Protein AF-A0A3P7EPJ5-F1 (afdb_monomer)

pLDDT: mean 78.38, std 21.23, range [26.78, 96.44]

Structure (mmCIF, N/CA/C/O backbone):
data_AF-A0A3P7EPJ5-F1
#
_entry.id   AF-A0A3P7EPJ5-F1
#
loop_
_atom_site.group_PDB
_atom_site.id
_atom_site.type_symbol
_atom_site.label_atom_id
_atom_site.label_alt_id
_atom_site.l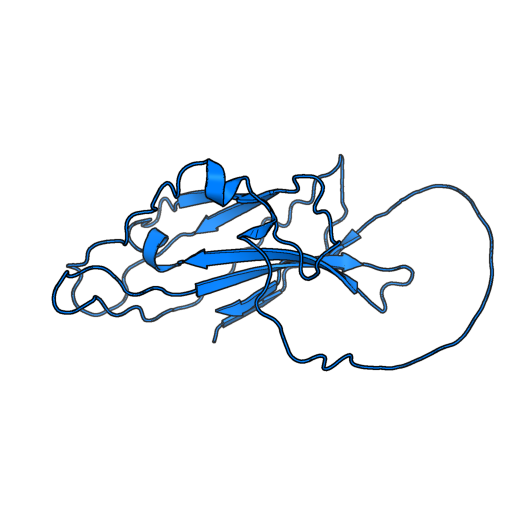abel_comp_id
_atom_site.label_asym_id
_atom_site.label_entity_id
_atom_site.label_seq_id
_atom_site.pdbx_PDB_ins_code
_atom_site.Cartn_x
_atom_site.Cartn_y
_atom_site.Cartn_z
_atom_site.occupancy
_atom_site.B_iso_or_equiv
_atom_site.auth_seq_id
_atom_site.auth_comp_id
_atom_site.auth_asym_id
_atom_site.auth_atom_id
_atom_site.pdbx_PDB_model_num
ATOM 1 N N . ALA A 1 1 ? -8.370 10.835 1.488 1.00 80.38 1 ALA A N 1
ATOM 2 C CA . ALA A 1 1 ? -7.378 9.987 0.811 1.00 80.38 1 ALA A CA 1
ATOM 3 C C . ALA A 1 1 ? -6.005 10.386 1.312 1.00 80.38 1 ALA A C 1
ATOM 5 O O . ALA A 1 1 ? -5.746 11.583 1.422 1.00 80.38 1 ALA A O 1
ATOM 6 N N . PHE A 1 2 ? -5.185 9.412 1.691 1.00 91.12 2 PHE A N 1
ATOM 7 C CA . PHE A 1 2 ? -3.795 9.664 2.066 1.00 91.12 2 PHE A CA 1
ATOM 8 C C . PHE A 1 2 ? -2.912 9.535 0.822 1.00 91.12 2 PHE A C 1
ATOM 10 O O . PHE A 1 2 ? -3.091 8.598 0.043 1.00 91.12 2 PHE A O 1
ATOM 17 N N . GLU A 1 3 ? -1.963 10.457 0.661 1.00 94.25 3 GLU A N 1
ATOM 18 C CA . GLU A 1 3 ? -0.945 10.416 -0.385 1.00 94.25 3 GLU A CA 1
ATOM 19 C C . GLU A 1 3 ? 0.430 10.710 0.219 1.00 94.25 3 GLU A C 1
ATOM 21 O O . GLU A 1 3 ? 0.582 11.628 1.027 1.00 94.25 3 GLU A O 1
ATOM 26 N N . GLY A 1 4 ? 1.430 9.917 -0.158 1.00 94.19 4 GLY A N 1
ATOM 27 C CA . GLY A 1 4 ? 2.796 10.055 0.336 1.00 94.19 4 GLY A CA 1
ATOM 28 C C . GLY A 1 4 ? 3.814 9.597 -0.696 1.00 94.19 4 GLY A C 1
ATOM 29 O O . GLY A 1 4 ? 3.546 8.675 -1.469 1.00 94.19 4 GLY A O 1
ATOM 30 N N . VAL A 1 5 ? 4.981 10.241 -0.707 1.00 94.50 5 VAL A N 1
ATOM 31 C CA . VAL A 1 5 ? 6.090 9.935 -1.619 1.00 94.50 5 VAL A CA 1
ATOM 32 C C . VAL A 1 5 ? 7.362 9.780 -0.804 1.00 94.50 5 VAL A C 1
ATOM 34 O O . VAL A 1 5 ? 7.662 10.632 0.028 1.00 94.50 5 VAL A O 1
ATOM 37 N N . THR A 1 6 ? 8.107 8.700 -1.023 1.00 94.06 6 THR A N 1
ATOM 38 C CA . THR A 1 6 ? 9.424 8.540 -0.389 1.00 94.06 6 THR A CA 1
ATOM 39 C C . THR A 1 6 ? 10.495 9.334 -1.136 1.00 94.06 6 THR A C 1
ATOM 41 O O . THR A 1 6 ? 10.303 9.787 -2.266 1.00 94.06 6 THR A O 1
ATOM 44 N N . GLU A 1 7 ? 11.682 9.410 -0.547 1.00 91.00 7 GLU A N 1
ATOM 45 C CA . GLU A 1 7 ? 12.875 9.888 -1.239 1.00 91.00 7 GLU A CA 1
ATOM 46 C C . GLU A 1 7 ? 13.261 8.988 -2.429 1.00 91.00 7 GLU A C 1
ATOM 48 O O . GLU A 1 7 ? 12.774 7.857 -2.586 1.00 91.00 7 GLU A O 1
ATOM 53 N N . ARG A 1 8 ? 14.141 9.516 -3.288 1.00 90.81 8 ARG A N 1
ATOM 54 C CA . ARG A 1 8 ? 14.792 8.765 -4.370 1.00 90.81 8 ARG A CA 1
ATOM 55 C C . ARG A 1 8 ? 15.909 7.919 -3.784 1.00 90.81 8 ARG A C 1
ATOM 57 O O . ARG A 1 8 ? 16.687 8.416 -2.977 1.00 90.81 8 ARG A O 1
ATOM 64 N N . VAL A 1 9 ? 16.018 6.674 -4.232 1.00 92.81 9 VAL A N 1
ATOM 65 C CA . VAL A 1 9 ? 17.054 5.755 -3.758 1.00 92.81 9 VAL A CA 1
ATOM 66 C C . VAL A 1 9 ? 17.747 5.104 -4.946 1.00 92.81 9 VAL A C 1
ATOM 68 O O . VAL A 1 9 ? 17.113 4.697 -5.924 1.00 92.81 9 VAL A O 1
ATOM 71 N N . GLN A 1 10 ? 19.072 5.012 -4.870 1.00 91.12 10 GLN A N 1
ATOM 72 C CA . GLN A 1 10 ? 19.863 4.290 -5.859 1.00 91.12 10 GLN A CA 1
ATOM 73 C C . GLN A 1 10 ? 19.585 2.789 -5.776 1.00 91.12 10 GLN A C 1
ATOM 75 O O . GLN A 1 10 ? 19.493 2.218 -4.690 1.00 91.12 10 GLN A O 1
ATOM 80 N N . VAL A 1 11 ? 19.470 2.143 -6.935 1.00 90.94 11 VAL A N 1
ATOM 81 C CA . VAL A 1 11 ? 19.409 0.683 -6.986 1.00 90.94 11 VAL A CA 1
ATOM 82 C C . VAL A 1 11 ? 20.818 0.134 -6.803 1.00 90.94 11 VAL A C 1
ATOM 84 O O . VAL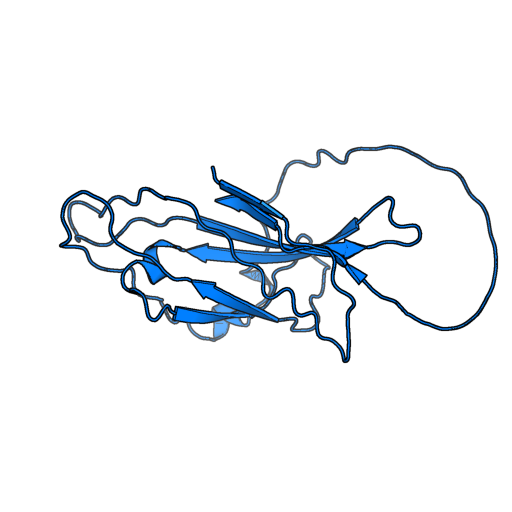 A 1 11 ? 21.705 0.429 -7.599 1.00 90.94 11 VAL A O 1
ATOM 87 N N . PHE A 1 12 ? 21.009 -0.699 -5.786 1.00 90.50 12 PHE A N 1
ATOM 88 C CA . PHE A 1 12 ? 22.243 -1.436 -5.546 1.00 90.50 12 PHE A CA 1
ATOM 89 C C . PHE A 1 12 ? 21.954 -2.935 -5.524 1.00 90.50 12 PHE A C 1
ATOM 91 O O . PHE A 1 12 ? 21.020 -3.381 -4.855 1.00 90.50 12 PHE A O 1
ATOM 98 N N . ASN A 1 13 ? 22.743 -3.719 -6.266 1.00 92.31 13 ASN A N 1
ATOM 99 C CA . ASN A 1 13 ? 22.591 -5.176 -6.360 1.00 92.31 13 ASN A CA 1
ATOM 100 C C . ASN A 1 13 ? 21.128 -5.615 -6.605 1.00 92.31 13 ASN A C 1
ATOM 102 O O . ASN A 1 13 ? 20.558 -6.396 -5.846 1.00 92.31 13 ASN A O 1
ATOM 106 N N . HIS A 1 14 ? 20.489 -5.034 -7.627 1.00 88.94 14 HIS A N 1
ATOM 107 C CA . HIS A 1 14 ? 19.084 -5.287 -7.992 1.00 88.94 14 HIS A CA 1
ATOM 108 C C . HIS A 1 14 ? 18.045 -4.969 -6.898 1.00 88.94 14 HIS A C 1
ATOM 110 O O . HIS A 1 14 ? 16.907 -5.431 -6.968 1.00 88.94 14 HIS A O 1
ATOM 116 N N . SER A 1 15 ? 18.405 -4.162 -5.898 1.00 91.62 15 SER A N 1
ATOM 117 C CA . SER A 1 15 ? 17.538 -3.797 -4.778 1.00 91.62 15 SER A CA 1
ATOM 118 C C . SER A 1 15 ? 17.554 -2.291 -4.518 1.00 91.62 15 SER A C 1
ATOM 120 O O . SER A 1 15 ? 18.541 -1.615 -4.791 1.00 91.62 15 SER A O 1
ATOM 122 N N . ALA A 1 16 ? 16.458 -1.755 -3.989 1.00 92.88 16 ALA A N 1
ATOM 123 C CA . ALA A 1 16 ? 16.382 -0.388 -3.485 1.00 92.88 16 ALA A CA 1
ATOM 124 C C . ALA A 1 16 ? 15.779 -0.432 -2.080 1.00 92.88 16 ALA A C 1
ATOM 126 O O . ALA A 1 16 ? 14.765 -1.097 -1.860 1.00 92.88 16 ALA A O 1
ATOM 127 N N . ASN A 1 17 ? 16.411 0.254 -1.128 1.00 94.62 17 ASN A N 1
ATOM 128 C CA . ASN A 1 17 ? 15.945 0.310 0.251 1.00 94.62 17 ASN A CA 1
ATOM 129 C C . ASN A 1 17 ? 15.545 1.738 0.616 1.00 94.62 17 ASN A C 1
ATOM 131 O O . ASN A 1 17 ? 16.400 2.599 0.794 1.00 94.62 17 ASN A O 1
ATOM 135 N N . TRP A 1 18 ? 14.242 1.973 0.744 1.00 94.62 18 TRP A N 1
ATOM 136 C CA . TRP A 1 18 ? 13.714 3.279 1.128 1.00 94.62 18 TRP A CA 1
ATOM 137 C C . TRP A 1 18 ? 13.700 3.526 2.628 1.00 94.62 18 TRP A C 1
ATOM 139 O O . TRP A 1 18 ? 13.766 4.683 3.023 1.00 94.62 18 TRP A O 1
ATOM 149 N N . ASN A 1 19 ? 13.550 2.473 3.443 1.00 92.56 19 ASN A N 1
ATOM 150 C CA . ASN A 1 19 ? 13.366 2.558 4.897 1.00 92.56 19 ASN A CA 1
ATOM 151 C C . ASN A 1 19 ? 12.500 3.760 5.346 1.00 92.56 19 ASN A C 1
ATOM 153 O O . ASN A 1 19 ? 12.844 4.497 6.268 1.00 92.56 19 ASN A O 1
ATOM 157 N N . SER A 1 20 ? 11.410 4.005 4.615 1.00 93.81 20 SER A N 1
ATOM 158 C CA . SER A 1 20 ? 10.595 5.208 4.753 1.00 93.81 20 SER A CA 1
ATOM 159 C C . SER A 1 20 ? 9.283 4.872 5.445 1.00 93.81 20 SER A C 1
ATOM 161 O O . SER A 1 20 ? 8.701 3.808 5.220 1.00 93.81 20 SER A O 1
ATOM 163 N N . HIS A 1 21 ? 8.826 5.789 6.291 1.00 94.38 21 HIS A N 1
ATOM 164 C CA . HIS A 1 21 ? 7.663 5.597 7.143 1.00 94.38 21 HIS A CA 1
ATOM 165 C C . HIS A 1 21 ? 6.595 6.633 6.828 1.00 94.38 21 HIS A C 1
ATOM 167 O O . HIS A 1 21 ? 6.872 7.828 6.743 1.00 94.38 21 HIS A O 1
ATOM 173 N N . PHE A 1 22 ? 5.355 6.164 6.738 1.00 95.69 22 PHE A N 1
ATOM 174 C CA . PHE A 1 22 ? 4.179 7.008 6.602 1.00 95.69 22 PHE A CA 1
ATOM 175 C C . PHE A 1 22 ? 3.217 6.704 7.736 1.00 95.69 22 PHE A C 1
ATOM 177 O O . PHE A 1 22 ? 2.975 5.541 8.052 1.00 95.69 22 PHE A O 1
ATOM 184 N N . ASN A 1 23 ? 2.663 7.758 8.325 1.00 94.75 23 ASN A N 1
ATOM 185 C CA . ASN A 1 23 ? 1.655 7.659 9.368 1.00 94.75 23 ASN A CA 1
ATOM 186 C C . ASN A 1 23 ? 0.405 8.379 8.884 1.00 94.75 23 ASN A C 1
ATOM 188 O O . ASN A 1 23 ? 0.463 9.550 8.510 1.00 94.75 23 ASN A O 1
ATOM 192 N N . PHE A 1 24 ? -0.719 7.677 8.890 1.00 95.56 24 PHE A N 1
ATOM 193 C CA . PHE A 1 24 ? -2.008 8.233 8.519 1.00 95.56 24 PHE A CA 1
ATOM 194 C C . PHE A 1 24 ? -3.118 7.463 9.228 1.00 95.56 24 PHE A C 1
ATOM 196 O O . PHE A 1 24 ? -2.982 6.277 9.525 1.00 95.56 24 PHE A O 1
ATOM 203 N N . SER A 1 25 ? -4.227 8.146 9.488 1.00 94.12 25 SER A N 1
ATOM 204 C CA . SER A 1 25 ? -5.440 7.512 9.996 1.00 94.12 25 SER A CA 1
ATOM 205 C C . SER A 1 25 ? -6.297 7.024 8.831 1.00 94.12 25 SER A C 1
ATOM 207 O O . SER A 1 25 ? -6.431 7.706 7.814 1.00 94.12 25 SER A O 1
ATOM 209 N N . CYS A 1 26 ? -6.927 5.865 8.997 1.00 93.12 26 CYS A N 1
ATOM 210 C CA . CYS A 1 26 ? -7.973 5.375 8.106 1.00 93.12 26 CYS A CA 1
ATOM 211 C C . CYS A 1 26 ? -9.186 4.945 8.938 1.00 93.12 26 CYS A C 1
ATOM 213 O O . CYS A 1 26 ? -9.048 4.509 10.081 1.00 93.12 26 CYS A O 1
ATOM 215 N N . ARG A 1 27 ? -10.386 5.098 8.372 1.00 93.56 27 ARG A N 1
ATOM 216 C CA . ARG A 1 27 ? -11.629 4.603 8.967 1.00 93.56 27 ARG A CA 1
ATOM 217 C C . ARG A 1 27 ? -12.049 3.362 8.198 1.00 93.56 27 ARG A C 1
ATOM 219 O O . ARG A 1 27 ? -12.231 3.437 6.987 1.00 93.56 27 ARG A O 1
ATOM 226 N N . ILE A 1 28 ? -12.214 2.253 8.907 1.00 94.94 28 ILE A N 1
ATOM 227 C CA . ILE A 1 28 ? -12.636 0.976 8.335 1.00 94.94 28 ILE A CA 1
ATOM 228 C C . ILE A 1 28 ? -13.867 0.524 9.112 1.00 94.94 28 ILE A C 1
ATOM 230 O O . ILE A 1 28 ? -13.791 0.353 10.327 1.00 94.94 28 ILE A O 1
ATOM 234 N N . ALA A 1 29 ? -15.008 0.402 8.437 1.00 94.06 29 ALA A N 1
ATOM 235 C CA . ALA A 1 29 ? -16.223 -0.093 9.068 1.00 94.06 29 ALA A CA 1
ATOM 236 C C . ALA A 1 29 ? -16.207 -1.631 9.097 1.00 94.06 29 ALA A C 1
ATOM 238 O O . ALA A 1 29 ? -15.707 -2.246 8.154 1.00 94.06 29 ALA A O 1
ATOM 239 N N . PRO A 1 30 ? -16.716 -2.277 10.156 1.00 94.69 30 PRO A N 1
ATOM 240 C CA . PRO A 1 30 ? -17.045 -3.691 10.101 1.00 94.69 30 PRO A CA 1
ATOM 241 C C . PRO A 1 30 ? -18.348 -3.901 9.323 1.00 94.69 30 PRO A C 1
ATOM 243 O O . PRO A 1 30 ? -19.300 -3.136 9.470 1.00 94.69 30 PRO A O 1
ATOM 246 N N . ASP A 1 31 ? -18.409 -4.982 8.553 1.00 94.88 31 ASP A N 1
ATOM 247 C CA . ASP A 1 31 ? -19.653 -5.530 8.028 1.00 94.88 31 ASP A CA 1
ATOM 248 C C . ASP A 1 31 ? -20.591 -5.836 9.216 1.00 94.88 31 ASP A C 1
ATOM 250 O O . ASP A 1 31 ? -20.207 -6.589 10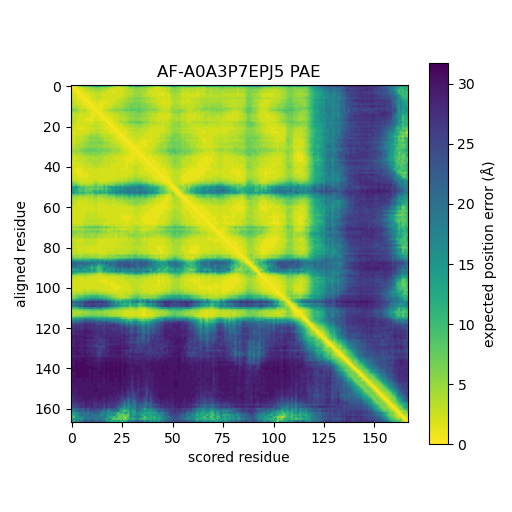.122 1.00 94.88 31 ASP A O 1
ATOM 254 N N . PRO A 1 32 ? -21.810 -5.266 9.244 1.00 93.56 32 PRO A N 1
ATOM 255 C CA . PRO A 1 32 ? -22.698 -5.347 10.401 1.00 93.56 32 PRO A CA 1
ATOM 256 C C . PRO A 1 32 ? -23.233 -6.759 10.674 1.00 93.56 32 PRO A C 1
ATOM 258 O O . PRO A 1 32 ? -23.686 -7.030 11.784 1.00 93.56 32 PRO A O 1
ATOM 261 N N . LEU A 1 33 ? -23.197 -7.661 9.689 1.00 94.62 33 LEU A N 1
ATOM 262 C CA . LEU A 1 33 ? -23.669 -9.037 9.824 1.00 94.62 33 LEU A CA 1
ATOM 263 C C . LEU A 1 33 ? -22.542 -9.979 10.262 1.00 94.62 33 LEU A C 1
ATOM 265 O O . LEU A 1 33 ? -22.743 -10.847 11.110 1.00 94.62 33 LEU A O 1
ATOM 269 N N . THR A 1 34 ? -21.351 -9.838 9.679 1.00 95.19 34 THR A N 1
ATOM 270 C CA . THR A 1 34 ? -20.240 -10.779 9.913 1.00 95.19 34 THR A CA 1
ATOM 271 C C . THR A 1 34 ? -19.258 -10.308 10.989 1.00 95.19 34 THR A C 1
ATOM 273 O O . THR A 1 34 ? -18.547 -11.134 11.588 1.00 95.19 34 THR A O 1
ATOM 276 N N . GLY A 1 35 ? -19.213 -8.995 11.234 1.00 94.31 35 GLY A N 1
ATOM 277 C CA . GLY A 1 35 ? -18.218 -8.305 12.053 1.00 94.31 35 GLY A CA 1
ATOM 278 C C . GLY A 1 35 ? -16.846 -8.180 11.382 1.00 94.31 35 GLY A C 1
ATOM 279 O O . GLY A 1 35 ? -15.886 -7.795 12.047 1.00 94.31 35 GLY A O 1
ATOM 280 N N . VAL A 1 36 ? -16.711 -8.556 10.104 1.00 96.06 36 VAL A N 1
ATOM 281 C CA . VAL A 1 36 ? -15.444 -8.487 9.360 1.00 96.06 36 VAL A CA 1
ATOM 282 C C . VAL A 1 36 ? -15.215 -7.072 8.846 1.00 96.06 36 VAL A C 1
ATOM 284 O O . VAL A 1 36 ? -16.105 -6.493 8.242 1.00 96.06 36 VAL A O 1
ATOM 287 N N . LEU A 1 37 ? -14.020 -6.520 9.047 1.00 95.50 37 LEU A N 1
ATOM 288 C CA . LEU A 1 37 ? -13.660 -5.204 8.521 1.00 95.50 37 LEU A CA 1
ATOM 289 C C . LEU A 1 37 ? -13.755 -5.153 6.988 1.00 95.50 37 LEU A C 1
ATOM 291 O O . LEU A 1 37 ? -13.191 -6.000 6.288 1.00 95.50 37 LEU A O 1
ATOM 295 N N . GLU A 1 38 ? -14.429 -4.122 6.482 1.00 95.25 38 GLU A N 1
ATOM 296 C CA . GLU A 1 38 ? -14.528 -3.806 5.061 1.00 95.25 38 GLU A CA 1
ATOM 297 C C . GLU A 1 38 ? -13.148 -3.543 4.445 1.00 95.25 38 GLU A C 1
ATOM 299 O O . GLU A 1 38 ? -12.193 -3.139 5.111 1.00 95.25 38 GLU A O 1
ATOM 304 N N . ARG A 1 39 ? -13.020 -3.763 3.132 1.00 94.31 39 ARG A N 1
ATOM 305 C CA . ARG A 1 39 ? -11.754 -3.549 2.424 1.00 94.31 39 ARG A CA 1
ATOM 306 C C . ARG A 1 39 ? -11.367 -2.067 2.438 1.00 94.31 39 ARG A C 1
ATOM 308 O O . ARG A 1 39 ? -12.090 -1.229 1.914 1.00 94.31 39 ARG A O 1
ATOM 315 N N . CYS A 1 40 ? -10.166 -1.772 2.926 1.00 94.44 40 CYS A N 1
ATOM 316 C CA . CYS A 1 40 ? -9.552 -0.448 2.868 1.00 94.44 40 CYS A CA 1
ATOM 317 C C . CYS A 1 40 ? -8.287 -0.534 2.011 1.00 94.44 40 CYS A C 1
ATOM 319 O O . CYS A 1 40 ? -7.274 -1.078 2.442 1.00 94.44 40 CYS A O 1
ATOM 321 N N . ALA A 1 41 ? -8.367 -0.101 0.754 1.00 93.25 41 ALA A N 1
ATOM 322 C CA . ALA A 1 41 ? -7.273 -0.269 -0.195 1.00 93.25 41 ALA A CA 1
ATOM 323 C C . ALA A 1 41 ? -6.174 0.781 0.017 1.00 93.25 41 ALA A C 1
ATOM 325 O O . ALA A 1 41 ? -6.464 1.954 0.217 1.00 93.25 41 ALA A O 1
ATOM 326 N N . CYS A 1 42 ? -4.915 0.365 -0.090 1.00 94.69 42 CYS A N 1
ATOM 327 C CA . CYS A 1 42 ? -3.777 1.264 -0.214 1.00 94.69 42 CYS A CA 1
ATOM 328 C C . CYS A 1 42 ? -2.886 0.786 -1.361 1.00 94.69 42 CYS A C 1
ATOM 330 O O . CYS A 1 42 ? -2.394 -0.342 -1.353 1.00 94.69 42 CYS A O 1
ATOM 332 N N . ARG A 1 43 ? -2.700 1.639 -2.365 1.00 95.19 43 ARG A N 1
ATOM 333 C CA . ARG A 1 43 ? -1.818 1.403 -3.502 1.00 95.19 43 ARG A CA 1
ATOM 334 C C . ARG A 1 43 ? -0.427 1.913 -3.198 1.00 95.19 43 ARG A C 1
ATOM 336 O O . ARG A 1 43 ? -0.253 3.066 -2.834 1.00 95.19 43 ARG A O 1
ATOM 343 N N . ILE A 1 44 ? 0.556 1.077 -3.462 1.00 95.12 44 ILE A N 1
ATOM 344 C CA . ILE A 1 44 ? 1.980 1.323 -3.291 1.00 95.12 44 ILE A CA 1
ATOM 345 C C . ILE A 1 44 ? 2.594 1.262 -4.685 1.00 95.12 44 ILE A C 1
ATOM 347 O O . ILE A 1 44 ? 2.661 0.192 -5.277 1.00 95.12 44 ILE A O 1
ATOM 351 N N . SER A 1 45 ? 2.999 2.395 -5.254 1.00 94.50 45 SER A N 1
ATOM 352 C CA . SER A 1 45 ? 3.529 2.454 -6.625 1.00 94.50 45 SER A CA 1
ATOM 353 C C . SER A 1 45 ? 5.025 2.699 -6.640 1.00 94.50 45 SER A C 1
ATOM 355 O O . SER A 1 45 ? 5.485 3.659 -6.032 1.00 94.50 45 SER A O 1
ATOM 357 N N . LEU A 1 46 ? 5.766 1.908 -7.408 1.00 92.81 46 LEU A N 1
ATOM 358 C CA . LEU A 1 46 ? 7.189 2.118 -7.648 1.00 92.81 46 LEU A CA 1
ATOM 359 C C . LEU A 1 46 ? 7.391 2.864 -8.962 1.00 92.81 46 LEU A C 1
ATOM 361 O O . LEU A 1 46 ? 6.753 2.579 -9.982 1.00 92.81 46 LEU A O 1
ATOM 365 N N . ARG A 1 47 ? 8.310 3.824 -8.945 1.00 92.00 47 ARG A N 1
ATOM 366 C CA . ARG A 1 47 ? 8.675 4.633 -10.109 1.00 92.00 47 ARG A CA 1
ATOM 367 C C . ARG A 1 47 ? 10.190 4.556 -10.303 1.00 92.00 47 ARG A C 1
ATOM 369 O O . ARG A 1 47 ? 10.918 4.312 -9.352 1.00 92.00 47 ARG A O 1
ATOM 376 N N . LYS A 1 48 ? 10.687 4.761 -11.519 1.00 90.38 48 LYS A N 1
ATOM 377 C CA . LYS A 1 48 ? 12.124 4.822 -11.837 1.00 90.38 48 LYS A CA 1
ATOM 378 C C . LYS A 1 48 ? 12.443 6.127 -12.535 1.00 90.38 48 LYS A C 1
ATOM 380 O O . LYS A 1 48 ? 11.659 6.592 -13.355 1.00 90.38 48 LYS A O 1
ATOM 385 N N . GLU A 1 49 ? 13.575 6.726 -12.186 1.00 87.38 49 GLU A N 1
ATOM 386 C CA . GLU A 1 49 ? 14.072 7.933 -12.846 1.00 87.38 49 GLU A CA 1
ATOM 387 C C . GLU A 1 49 ? 14.464 7.637 -14.286 1.00 87.38 49 GLU A C 1
ATOM 389 O O . GLU A 1 49 ? 15.112 6.629 -14.569 1.00 87.38 49 GLU A O 1
ATOM 394 N N . GLN A 1 50 ? 14.070 8.517 -15.200 1.00 82.31 50 GLN A N 1
ATOM 395 C CA . GLN A 1 50 ? 14.596 8.508 -16.558 1.00 82.31 50 GLN A CA 1
ATOM 396 C C . GLN A 1 50 ? 15.784 9.469 -16.669 1.00 82.31 50 GLN A C 1
ATOM 398 O O . GLN A 1 50 ? 16.002 10.320 -15.804 1.00 82.31 50 GLN A O 1
ATOM 403 N N . LYS A 1 51 ? 16.565 9.327 -17.747 1.00 80.00 51 LYS A N 1
ATOM 404 C CA . LYS A 1 51 ? 17.767 10.137 -17.987 1.00 80.00 51 LYS A CA 1
ATOM 405 C C . LYS A 1 51 ? 17.471 11.633 -17.813 1.00 80.00 51 LYS A C 1
ATOM 407 O O . LYS A 1 51 ? 16.522 12.158 -18.390 1.00 80.00 51 LYS A O 1
ATOM 412 N N . GLY A 1 52 ? 18.301 12.304 -17.015 1.00 79.69 52 GLY A N 1
ATOM 413 C CA . GLY A 1 52 ? 18.218 13.744 -16.758 1.00 79.69 52 GLY A CA 1
ATOM 414 C C . GLY A 1 52 ? 17.256 14.169 -15.642 1.00 79.69 52 GLY A C 1
ATOM 415 O O . GLY A 1 52 ? 17.088 15.368 -15.442 1.00 79.69 52 GLY A O 1
ATOM 416 N N . GLY A 1 53 ? 16.604 13.235 -14.941 1.00 78.44 53 GLY A N 1
ATOM 417 C CA . GLY A 1 53 ? 15.836 13.503 -13.713 1.00 78.44 53 GLY A CA 1
ATOM 418 C C . GLY A 1 53 ? 14.567 14.335 -13.849 1.00 78.44 53 GLY A C 1
ATOM 419 O O . GLY A 1 53 ? 13.910 14.656 -12.859 1.00 78.44 53 GLY A O 1
ATOM 420 N N . LYS A 1 54 ? 14.179 14.657 -15.084 1.00 80.94 54 LYS A N 1
ATOM 421 C CA . LYS A 1 54 ? 12.979 15.446 -15.392 1.00 80.94 54 LYS A CA 1
ATOM 422 C C . LYS A 1 54 ? 11.706 14.605 -15.483 1.00 80.94 54 LYS A C 1
ATOM 424 O O . LYS A 1 54 ? 10.610 15.159 -15.441 1.00 80.94 54 LYS A O 1
ATOM 429 N N . SER A 1 55 ? 11.828 13.287 -15.613 1.00 86.06 55 SER A N 1
ATOM 430 C CA . SER A 1 55 ? 10.691 12.379 -15.762 1.00 86.06 55 SER A CA 1
ATOM 431 C C . SER A 1 55 ? 10.918 11.045 -15.054 1.00 86.06 55 SER A C 1
ATOM 433 O O . SER A 1 55 ? 12.024 10.702 -14.627 1.00 86.06 55 SER A O 1
ATOM 435 N N . TYR A 1 56 ? 9.833 10.285 -14.914 1.00 88.25 56 TYR A N 1
ATOM 436 C CA . TYR A 1 56 ? 9.842 8.958 -14.320 1.00 88.25 56 TYR A CA 1
ATOM 437 C C . TYR A 1 56 ? 9.058 7.969 -15.184 1.00 88.25 56 TYR A C 1
ATOM 439 O O . TYR A 1 56 ? 8.077 8.330 -15.835 1.00 88.25 56 TYR A O 1
ATOM 447 N N . SER A 1 57 ? 9.443 6.698 -15.132 1.00 88.44 57 SER A N 1
ATOM 448 C CA . SER A 1 57 ? 8.622 5.584 -15.600 1.00 88.44 57 SER A CA 1
ATOM 449 C C . SER A 1 57 ? 7.946 4.903 -14.409 1.00 88.44 57 SER A C 1
ATOM 451 O O . SER A 1 57 ? 8.532 4.766 -13.3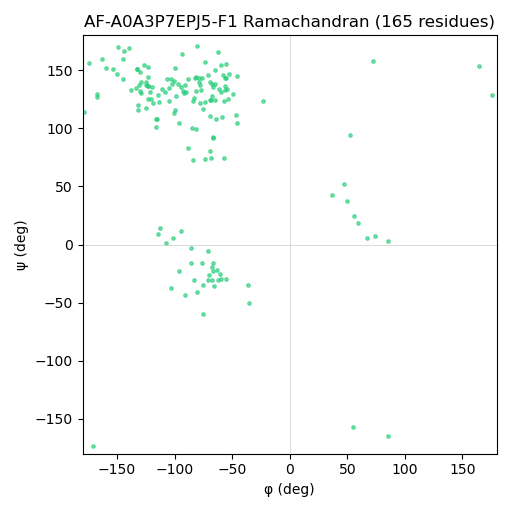35 1.00 88.44 57 SER A O 1
ATOM 453 N N . LYS A 1 58 ? 6.684 4.487 -14.560 1.00 90.44 58 LYS A N 1
ATOM 454 C CA . LYS A 1 58 ? 6.022 3.639 -13.558 1.00 90.44 58 LYS A CA 1
ATOM 455 C C . LYS A 1 58 ? 6.587 2.232 -13.703 1.00 90.44 58 LYS A C 1
ATOM 457 O O . LYS A 1 58 ? 6.406 1.646 -14.766 1.00 90.44 58 LYS A O 1
ATOM 462 N N . LEU A 1 59 ? 7.264 1.717 -12.679 1.00 89.56 59 LEU A N 1
ATOM 463 C CA . LEU A 1 59 ? 7.776 0.349 -12.708 1.00 89.56 59 LEU A CA 1
ATOM 464 C C . LEU A 1 59 ? 6.625 -0.618 -12.494 1.00 89.56 59 LEU A C 1
ATOM 466 O O . LEU A 1 59 ? 6.297 -1.354 -13.409 1.00 89.56 59 LEU A O 1
ATOM 470 N N . GLY A 1 60 ? 5.941 -0.503 -11.362 1.00 92.88 60 GLY A N 1
ATOM 471 C CA . GLY A 1 60 ? 4.804 -1.339 -11.013 1.00 92.88 60 GLY A CA 1
ATOM 472 C C . GLY A 1 60 ? 4.107 -0.820 -9.764 1.00 92.88 60 GLY A C 1
ATOM 473 O O . GLY A 1 60 ? 4.426 0.266 -9.269 1.00 92.88 60 GLY A O 1
ATOM 474 N N . PHE A 1 61 ? 3.136 -1.565 -9.260 1.00 93.62 61 PHE A N 1
ATOM 475 C CA . PHE A 1 61 ? 2.424 -1.219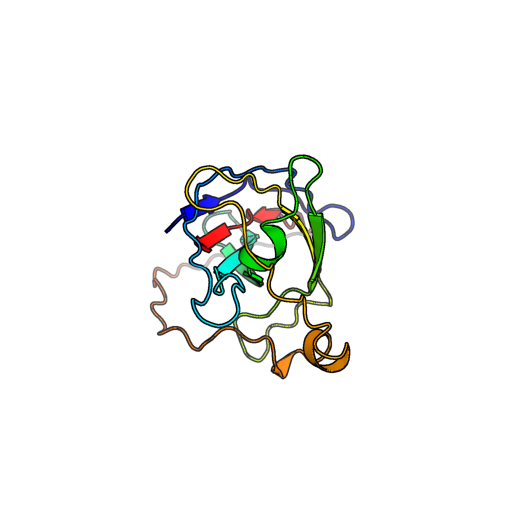 -8.035 1.00 93.62 61 PHE A CA 1
ATOM 476 C C . PHE A 1 61 ? 1.957 -2.464 -7.282 1.00 93.62 61 PHE A C 1
ATOM 478 O O . PHE A 1 61 ? 2.046 -3.571 -7.798 1.00 93.62 61 PHE A O 1
ATOM 485 N N . VAL A 1 62 ? 1.480 -2.267 -6.058 1.00 93.31 62 VAL A N 1
ATOM 486 C CA . VAL A 1 62 ? 0.799 -3.278 -5.247 1.00 93.31 62 VAL A CA 1
ATOM 487 C C . VAL A 1 62 ? -0.392 -2.621 -4.572 1.00 93.31 62 VAL A C 1
ATOM 489 O O . VAL A 1 62 ? -0.237 -1.556 -3.977 1.00 93.31 62 VAL A O 1
ATOM 492 N N . ASP A 1 63 ? -1.556 -3.263 -4.624 1.00 92.88 63 ASP A N 1
ATOM 493 C CA . ASP A 1 63 ? -2.726 -2.866 -3.840 1.00 92.88 63 ASP A CA 1
ATOM 494 C C . ASP A 1 63 ? -2.865 -3.766 -2.617 1.00 92.88 63 ASP A C 1
ATOM 496 O O . ASP A 1 63 ? -3.175 -4.953 -2.731 1.00 92.88 63 ASP A O 1
ATOM 500 N N . ILE A 1 64 ? -2.683 -3.198 -1.430 1.00 94.00 64 ILE A N 1
ATOM 501 C CA . ILE A 1 64 ? -2.900 -3.908 -0.170 1.00 94.00 64 ILE A CA 1
ATOM 502 C C . ILE A 1 64 ? -4.260 -3.555 0.423 1.00 94.00 64 ILE A C 1
ATOM 504 O O . ILE A 1 64 ? -4.774 -2.457 0.225 1.00 94.00 64 ILE A O 1
ATOM 508 N N . ASN A 1 65 ? -4.844 -4.482 1.182 1.00 94.31 65 ASN A N 1
ATOM 509 C CA . ASN A 1 65 ? -6.008 -4.200 2.014 1.00 94.31 65 ASN A CA 1
ATOM 510 C C . ASN A 1 65 ? -5.545 -3.911 3.447 1.00 94.31 65 ASN A C 1
ATOM 512 O O . ASN A 1 65 ? -5.223 -4.844 4.177 1.00 94.31 65 ASN A O 1
ATOM 516 N N . LEU A 1 66 ? -5.549 -2.646 3.865 1.00 95.38 66 LEU A N 1
ATOM 517 C CA . LEU A 1 66 ? -5.196 -2.217 5.221 1.00 95.38 66 LEU A CA 1
ATOM 518 C C . LEU A 1 66 ? -6.037 -2.918 6.294 1.00 95.38 66 LEU A C 1
ATOM 520 O O . LEU A 1 66 ? -5.522 -3.212 7.366 1.00 95.38 66 LEU A O 1
ATOM 524 N N . ALA A 1 67 ? -7.284 -3.299 6.000 1.00 94.94 67 ALA A N 1
ATOM 525 C CA . ALA A 1 67 ? -8.112 -4.042 6.949 1.00 94.94 67 ALA A CA 1
ATOM 526 C C . ALA A 1 67 ? -7.484 -5.383 7.370 1.00 94.94 67 ALA A C 1
ATOM 528 O O . ALA A 1 67 ? -7.670 -5.803 8.508 1.00 94.94 67 ALA A O 1
ATOM 529 N N . GLN A 1 68 ? -6.680 -6.018 6.502 1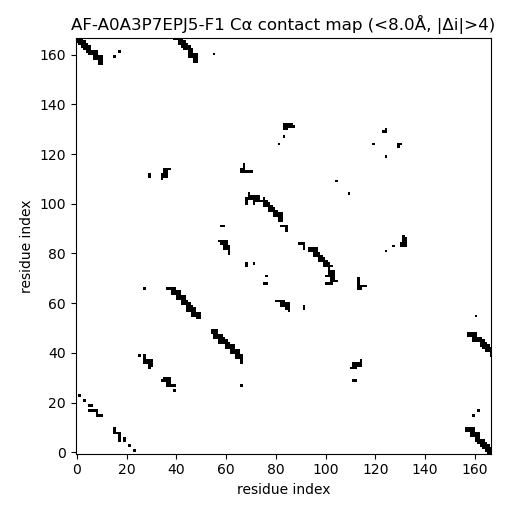.00 94.75 68 GLN A N 1
ATOM 530 C CA . GLN A 1 68 ? -5.935 -7.253 6.812 1.00 94.75 68 GLN A CA 1
ATOM 531 C C . GLN A 1 68 ? -4.836 -7.049 7.868 1.00 94.75 68 GLN A C 1
ATOM 533 O O . GLN A 1 68 ? -4.334 -8.018 8.433 1.00 94.75 68 GLN A O 1
ATOM 538 N N . PHE A 1 69 ? -4.458 -5.798 8.130 1.00 95.19 69 PHE A N 1
ATOM 539 C CA . PHE A 1 69 ? -3.407 -5.410 9.065 1.00 95.19 69 PHE A CA 1
ATOM 540 C C . PHE A 1 69 ? -3.961 -4.775 10.345 1.00 95.19 69 PHE A C 1
ATOM 542 O O . PHE A 1 69 ? -3.183 -4.419 11.222 1.00 95.19 69 PHE A O 1
ATOM 549 N N . ALA A 1 70 ? -5.285 -4.663 10.501 1.00 94.12 70 ALA A N 1
ATOM 550 C CA . ALA A 1 70 ? -5.892 -3.939 11.622 1.00 94.12 70 ALA A CA 1
ATOM 551 C C . ALA A 1 70 ? -5.536 -4.513 13.009 1.00 94.12 70 ALA A C 1
ATOM 553 O O . ALA A 1 70 ? -5.525 -3.776 13.990 1.00 94.12 70 ALA A O 1
ATOM 554 N N . ALA A 1 71 ? -5.203 -5.807 13.092 1.00 91.81 71 ALA A N 1
ATOM 555 C CA . ALA A 1 71 ? -4.745 -6.464 14.321 1.00 91.81 71 ALA A CA 1
ATOM 556 C C . ALA A 1 71 ? -3.209 -6.514 14.471 1.00 91.81 71 ALA A C 1
ATOM 558 O O . ALA A 1 71 ? -2.709 -7.239 15.325 1.00 91.81 71 ALA A O 1
ATOM 559 N N . SER A 1 72 ? -2.435 -5.790 13.652 1.00 93.31 72 SER A N 1
ATOM 560 C CA . SER A 1 72 ? -0.967 -5.878 13.681 1.00 93.31 72 SER A CA 1
ATOM 561 C C . SER A 1 72 ? -0.339 -5.350 14.976 1.00 93.31 72 SER A C 1
ATOM 563 O O . SER A 1 72 ? 0.817 -5.658 15.259 1.00 93.31 72 SER A O 1
ATOM 565 N N . GLY A 1 73 ? -1.050 -4.479 15.703 1.00 92.00 73 GLY A N 1
ATOM 566 C CA . GLY A 1 73 ? -0.548 -3.813 16.903 1.00 92.00 73 GLY A CA 1
ATOM 567 C C . GLY A 1 73 ? 0.768 -3.068 16.666 1.00 92.00 73 GLY A C 1
ATOM 568 O O . GLY A 1 73 ? 1.104 -2.728 15.529 1.00 92.00 73 GLY A O 1
ATOM 569 N N . VAL A 1 74 ? 1.519 -2.845 17.751 1.00 92.88 74 VAL A N 1
ATOM 570 C CA . VAL A 1 74 ? 2.838 -2.178 17.739 1.00 92.88 74 VAL A CA 1
ATOM 571 C C . VAL A 1 74 ? 3.939 -3.024 17.095 1.00 92.88 74 VAL A C 1
ATOM 573 O O . VAL A 1 74 ? 4.892 -2.473 16.547 1.00 92.88 74 VAL A O 1
ATOM 576 N N . GLU A 1 75 ? 3.801 -4.351 17.119 1.00 94.12 75 GLU A N 1
ATOM 577 C CA . GLU A 1 75 ? 4.766 -5.274 16.510 1.00 94.12 75 GLU A CA 1
ATOM 578 C C . GLU A 1 75 ? 4.793 -5.115 14.985 1.00 94.12 75 GLU A C 1
ATOM 580 O O . GLU A 1 75 ? 5.866 -5.140 14.369 1.00 94.12 75 GLU A O 1
ATOM 585 N N . GLY A 1 76 ? 3.626 -4.836 14.393 1.00 94.88 76 GLY A N 1
ATOM 586 C CA . GLY A 1 76 ? 3.440 -4.668 12.959 1.00 94.88 76 GLY A CA 1
ATOM 587 C C . GLY A 1 76 ? 3.536 -5.994 12.203 1.00 94.88 76 GLY A C 1
ATOM 588 O O . GLY A 1 76 ? 4.148 -6.958 12.650 1.00 94.88 76 GLY A O 1
ATOM 589 N N . ILE A 1 77 ? 2.956 -6.044 11.008 1.00 94.44 77 ILE A N 1
ATOM 590 C CA . ILE A 1 77 ? 3.015 -7.219 10.133 1.00 94.44 77 ILE A CA 1
ATOM 591 C C . ILE A 1 77 ? 3.819 -6.846 8.890 1.00 94.44 77 ILE A C 1
ATOM 593 O O . ILE A 1 77 ? 3.478 -5.902 8.173 1.00 94.44 77 ILE A O 1
ATOM 597 N N . ALA A 1 78 ? 4.893 -7.595 8.639 1.00 94.81 78 ALA A N 1
ATOM 598 C CA . ALA A 1 78 ? 5.715 -7.454 7.444 1.00 94.81 78 ALA A CA 1
ATOM 599 C C . ALA A 1 78 ? 5.272 -8.441 6.359 1.00 94.81 78 ALA A C 1
ATOM 601 O O . ALA A 1 78 ? 5.031 -9.616 6.641 1.00 94.81 78 ALA A O 1
ATOM 602 N N . ARG A 1 79 ? 5.163 -7.970 5.115 1.00 93.12 79 ARG A N 1
ATOM 603 C CA . ARG A 1 79 ? 4.751 -8.780 3.964 1.00 93.12 79 ARG A CA 1
ATOM 604 C C . ARG A 1 79 ? 5.470 -8.377 2.693 1.00 93.12 79 ARG A C 1
ATOM 606 O O . ARG A 1 79 ? 5.682 -7.195 2.434 1.00 93.12 79 ARG A O 1
ATOM 613 N N . SER A 1 80 ? 5.802 -9.385 1.893 1.00 93.06 80 SER A N 1
ATOM 614 C CA . SER A 1 80 ? 6.354 -9.213 0.556 1.00 93.06 80 SER A CA 1
ATOM 615 C C . SER A 1 80 ? 5.276 -9.447 -0.497 1.00 93.06 80 SER A C 1
ATOM 617 O O . SER A 1 80 ? 4.491 -10.386 -0.380 1.00 93.06 80 SER A O 1
ATOM 619 N N . TYR A 1 81 ? 5.264 -8.605 -1.524 1.00 92.19 81 TYR A N 1
ATOM 620 C CA . TYR A 1 81 ? 4.316 -8.652 -2.630 1.00 92.19 81 TYR A CA 1
ATOM 621 C C . TYR A 1 81 ? 5.065 -8.609 -3.955 1.00 92.19 81 TYR A C 1
ATOM 623 O O . TYR A 1 81 ? 6.031 -7.856 -4.085 1.00 92.19 81 TYR A O 1
ATOM 631 N N . LEU A 1 82 ? 4.617 -9.392 -4.938 1.00 92.25 82 LEU A N 1
ATOM 632 C CA . LEU A 1 82 ? 5.049 -9.210 -6.322 1.00 92.25 82 LEU A CA 1
ATOM 633 C C . LEU A 1 82 ? 4.463 -7.907 -6.859 1.00 92.25 82 LEU A C 1
ATOM 635 O O . LEU A 1 82 ? 3.303 -7.605 -6.595 1.00 92.25 82 LEU A O 1
ATOM 639 N N . LEU A 1 83 ? 5.258 -7.164 -7.624 1.00 92.88 83 LEU A N 1
ATOM 640 C CA . LEU A 1 83 ? 4.756 -5.987 -8.317 1.00 92.88 83 LEU A CA 1
ATOM 641 C C . LEU A 1 83 ? 3.826 -6.384 -9.458 1.00 92.88 83 LEU A C 1
ATOM 643 O O . LEU A 1 83 ? 4.064 -7.357 -10.186 1.00 92.88 83 LEU A O 1
ATOM 647 N N . ASP A 1 84 ? 2.830 -5.537 -9.653 1.00 91.25 84 ASP A N 1
ATOM 648 C CA . ASP A 1 84 ? 1.898 -5.585 -10.756 1.00 91.25 84 ASP A CA 1
ATOM 649 C C . ASP A 1 84 ? 2.244 -4.531 -11.803 1.00 91.25 84 ASP A C 1
ATOM 651 O O . ASP A 1 84 ? 2.674 -3.417 -11.491 1.00 91.25 84 ASP A O 1
ATOM 655 N N . GLY A 1 85 ? 2.074 -4.896 -13.072 1.00 91.00 85 GLY A N 1
ATOM 656 C CA . GLY A 1 85 ? 2.310 -3.999 -14.197 1.00 91.00 85 GLY A CA 1
ATOM 657 C C . GLY A 1 85 ? 1.125 -3.071 -14.454 1.00 91.00 85 GLY A C 1
ATOM 658 O O . GLY A 1 85 ? -0.038 -3.468 -14.364 1.00 91.00 85 GLY A O 1
ATOM 659 N N . TYR A 1 86 ? 1.418 -1.838 -14.862 1.00 88.44 86 TYR A N 1
ATOM 660 C CA . TYR A 1 86 ? 0.402 -0.875 -15.299 1.00 88.44 86 TYR A CA 1
ATOM 661 C C . TYR A 1 86 ? -0.145 -1.157 -16.709 1.00 88.44 86 TYR A C 1
ATOM 663 O O . TYR A 1 86 ? -1.173 -0.599 -17.082 1.00 88.44 86 TYR A O 1
ATOM 671 N N . GLY A 1 87 ? 0.528 -1.992 -17.507 1.00 83.81 87 GLY A N 1
ATOM 672 C CA . GLY A 1 87 ? 0.147 -2.299 -18.888 1.00 83.81 87 GLY A CA 1
ATOM 673 C C . GLY A 1 87 ? 0.318 -3.775 -19.245 1.00 83.81 87 GLY A C 1
ATOM 674 O O . GLY A 1 87 ? 0.938 -4.540 -18.510 1.00 83.81 87 GLY A O 1
ATOM 675 N N . ILE A 1 88 ? -0.210 -4.178 -20.407 1.00 72.06 88 ILE A N 1
ATOM 676 C CA . ILE A 1 88 ? -0.252 -5.588 -20.839 1.00 72.06 88 ILE A CA 1
ATOM 677 C C . ILE A 1 88 ? 1.128 -6.239 -21.021 1.00 72.06 88 ILE A C 1
ATOM 679 O O . ILE A 1 88 ? 1.254 -7.435 -20.779 1.00 72.06 88 ILE A O 1
ATOM 683 N N . ASN A 1 89 ? 2.144 -5.453 -21.393 1.00 70.50 89 ASN A N 1
ATOM 684 C CA . ASN A 1 89 ? 3.492 -5.927 -21.732 1.00 70.50 89 ASN A CA 1
ATOM 685 C C . ASN A 1 89 ? 4.554 -5.472 -20.719 1.00 70.50 89 ASN A C 1
ATOM 687 O O . ASN A 1 89 ? 5.749 -5.544 -20.998 1.00 70.50 89 ASN A O 1
ATOM 691 N N . GLN A 1 90 ? 4.137 -4.979 -19.550 1.00 71.44 90 GLN A N 1
ATOM 692 C CA . GLN A 1 90 ? 5.068 -4.498 -18.538 1.00 71.44 90 GLN A CA 1
ATOM 693 C C . GLN A 1 90 ? 5.486 -5.647 -17.615 1.00 71.44 90 GLN A C 1
ATOM 695 O O . GLN A 1 90 ? 4.907 -5.845 -16.545 1.00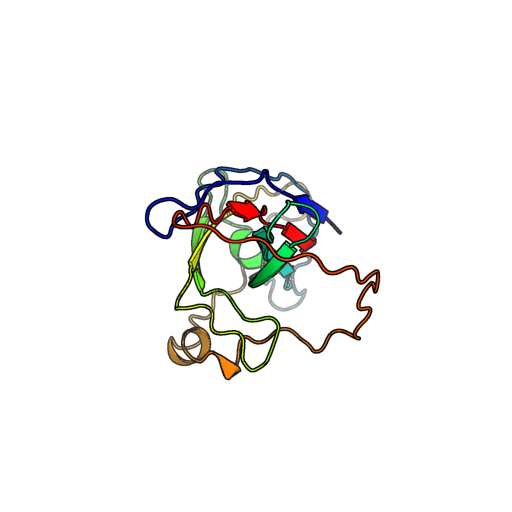 71.44 90 GLN A O 1
ATOM 700 N N . ARG A 1 91 ? 6.479 -6.428 -18.054 1.00 73.44 91 ARG A N 1
ATOM 701 C CA . ARG A 1 91 ? 7.112 -7.442 -17.201 1.00 73.44 91 ARG A CA 1
ATOM 702 C C . ARG A 1 91 ? 7.756 -6.755 -15.997 1.00 73.44 91 ARG A C 1
ATOM 704 O O . ARG A 1 91 ? 8.420 -5.738 -16.153 1.00 73.44 91 ARG A O 1
ATOM 711 N N . GLN A 1 92 ? 7.525 -7.315 -14.813 1.00 79.38 92 GLN A N 1
ATOM 712 C CA . GLN A 1 92 ? 8.090 -6.826 -13.552 1.00 79.38 92 GLN A CA 1
ATOM 713 C C . GLN A 1 92 ? 9.292 -7.656 -13.093 1.00 79.38 92 GLN A C 1
ATOM 715 O O . GLN A 1 92 ? 9.754 -7.458 -11.981 1.00 79.38 92 GLN A O 1
ATOM 720 N N . ASP A 1 93 ? 9.763 -8.622 -13.889 1.00 80.44 93 ASP A N 1
ATOM 721 C CA . ASP A 1 93 ? 10.932 -9.468 -13.590 1.00 80.44 93 ASP A CA 1
ATOM 722 C C . ASP A 1 93 ? 10.915 -10.118 -12.193 1.00 80.44 93 ASP A C 1
ATOM 724 O O . ASP A 1 93 ? 11.937 -10.232 -11.526 1.00 80.44 93 ASP A O 1
ATOM 728 N N . ASN A 1 94 ? 9.732 -10.533 -11.722 1.00 84.75 94 ASN A N 1
ATOM 729 C CA . ASN A 1 94 ? 9.517 -11.028 -10.355 1.00 84.75 94 ASN A CA 1
ATOM 730 C C . ASN A 1 94 ? 9.960 -10.047 -9.252 1.00 84.75 94 ASN A C 1
ATOM 732 O O . ASN A 1 94 ? 10.237 -10.469 -8.128 1.00 84.75 94 ASN A O 1
ATOM 736 N N . SER A 1 95 ? 9.998 -8.748 -9.554 1.00 90.75 95 SER A N 1
ATOM 737 C CA . SER A 1 95 ? 10.279 -7.688 -8.591 1.00 90.75 95 SER A CA 1
ATOM 738 C C . SER A 1 95 ? 9.291 -7.765 -7.439 1.00 90.75 95 SER A C 1
ATOM 740 O O . SER A 1 95 ? 8.084 -7.947 -7.634 1.00 90.75 95 SER A O 1
ATOM 742 N N . ARG A 1 96 ? 9.823 -7.616 -6.228 1.00 91.56 96 ARG A N 1
ATOM 743 C CA . ARG A 1 96 ? 9.058 -7.675 -4.987 1.00 91.56 96 ARG A CA 1
ATOM 744 C C . ARG A 1 96 ? 9.234 -6.396 -4.197 1.00 91.56 96 ARG A C 1
ATOM 746 O O . ARG A 1 96 ? 10.329 -5.845 -4.139 1.00 91.56 96 ARG A O 1
ATOM 753 N N . ILE A 1 97 ? 8.168 -5.983 -3.529 1.00 93.31 97 ILE A N 1
ATOM 754 C CA . ILE A 1 97 ? 8.223 -4.960 -2.490 1.00 93.31 97 ILE A CA 1
ATOM 755 C C . ILE A 1 97 ? 7.956 -5.601 -1.135 1.00 93.31 97 ILE A C 1
ATOM 757 O O . ILE A 1 97 ? 7.043 -6.412 -0.989 1.00 93.31 97 ILE A O 1
ATOM 761 N N . LEU A 1 98 ? 8.778 -5.253 -0.151 1.00 95.19 98 LEU A N 1
ATOM 762 C CA . LEU A 1 98 ? 8.554 -5.572 1.252 1.00 95.19 98 LEU A CA 1
ATOM 763 C C . LEU A 1 98 ? 7.946 -4.346 1.926 1.00 95.19 98 LEU A C 1
ATOM 765 O O . LEU A 1 98 ? 8.507 -3.255 1.846 1.00 95.19 98 LEU A O 1
ATOM 769 N N . ILE A 1 99 ? 6.827 -4.537 2.611 1.00 94.94 99 ILE A N 1
ATOM 770 C CA . ILE A 1 99 ? 6.222 -3.512 3.456 1.00 94.94 99 ILE A CA 1
ATOM 771 C C . ILE A 1 99 ? 6.060 -4.028 4.874 1.00 94.94 99 ILE A C 1
ATOM 773 O O . ILE A 1 99 ? 5.884 -5.227 5.091 1.00 94.94 99 ILE A O 1
ATOM 777 N N . LYS A 1 100 ? 6.062 -3.108 5.834 1.00 95.75 100 LYS A N 1
ATOM 778 C CA . LYS A 1 100 ? 5.643 -3.366 7.207 1.00 95.75 100 LYS A CA 1
ATOM 779 C C . LYS A 1 100 ? 4.531 -2.391 7.554 1.00 95.75 100 LYS A C 1
ATOM 781 O O . LYS A 1 100 ? 4.714 -1.186 7.412 1.00 95.75 100 LYS A O 1
ATOM 786 N N . VAL A 1 101 ? 3.395 -2.919 7.992 1.00 96.06 101 VAL A N 1
ATOM 787 C CA . VAL A 1 101 ? 2.240 -2.115 8.399 1.00 96.06 101 VAL A CA 1
ATOM 788 C C . VAL A 1 101 ? 2.013 -2.312 9.891 1.00 96.06 101 VAL A C 1
ATOM 790 O O . VAL A 1 101 ? 1.931 -3.444 10.369 1.00 96.06 101 VAL A O 1
ATOM 793 N N . THR A 1 102 ? 1.918 -1.196 10.603 1.00 96.44 102 THR A N 1
ATOM 794 C CA . THR A 1 102 ? 1.598 -1.113 12.028 1.00 96.44 102 THR A CA 1
ATOM 795 C C . THR A 1 102 ? 0.308 -0.312 12.147 1.00 96.44 102 THR A C 1
ATOM 797 O O . THR A 1 102 ? 0.244 0.825 11.686 1.00 96.44 102 THR A O 1
ATOM 800 N N . MET A 1 103 ? -0.723 -0.901 12.743 1.00 95.38 103 MET A N 1
ATOM 801 C CA . MET A 1 103 ? -2.016 -0.275 12.983 1.00 95.38 103 MET A CA 1
ATOM 802 C C . MET A 1 103 ? -2.361 -0.342 14.464 1.00 95.38 103 MET A C 1
ATOM 804 O O . MET A 1 103 ? -2.185 -1.370 15.122 1.00 95.38 103 MET A O 1
ATOM 808 N N . SER A 1 104 ? -2.882 0.766 14.974 1.00 93.19 104 SER A N 1
ATOM 809 C CA . SER A 1 104 ? -3.442 0.880 16.312 1.00 93.19 104 SER A CA 1
ATOM 810 C C . SER A 1 104 ? -4.886 1.359 16.217 1.00 93.19 104 SER A C 1
ATOM 812 O O . SER A 1 104 ? -5.221 2.257 15.442 1.00 93.19 104 SER A O 1
ATOM 814 N N . HIS A 1 105 ? -5.761 0.741 17.007 1.00 92.25 105 HIS A N 1
ATOM 815 C CA . HIS A 1 105 ? -7.142 1.184 17.137 1.00 92.25 105 HIS A CA 1
ATOM 816 C C . HIS A 1 105 ? -7.186 2.550 17.840 1.00 92.25 105 HIS A C 1
ATOM 818 O O . HIS A 1 105 ? -6.618 2.705 18.921 1.00 92.25 105 HIS A O 1
ATOM 824 N N . GLN A 1 106 ? -7.869 3.529 17.238 1.00 91.94 106 GLN A N 1
ATOM 825 C CA . GLN A 1 106 ? -7.994 4.885 17.793 1.00 91.94 106 GLN A CA 1
ATOM 826 C C . GLN A 1 106 ? -9.364 5.148 18.436 1.00 91.94 106 GLN A C 1
ATOM 828 O O . GLN A 1 106 ? -9.443 5.849 19.440 1.00 91.94 106 GLN A O 1
ATOM 833 N N . SER A 1 107 ? -10.448 4.625 17.856 1.00 91.62 107 SER A N 1
ATOM 834 C CA . SER A 1 107 ? -11.823 4.953 18.252 1.00 91.62 107 SER A CA 1
ATOM 835 C C . SER A 1 107 ? -12.824 3.922 17.732 1.00 91.62 107 SER A C 1
ATOM 837 O O . SER A 1 107 ? -12.570 3.354 16.672 1.00 91.62 107 SER A O 1
ATOM 839 N N . ALA A 1 108 ? -14.004 3.869 18.362 1.00 88.31 108 ALA A N 1
ATOM 840 C CA . ALA A 1 108 ? -15.112 2.929 18.130 1.00 88.31 108 ALA A CA 1
ATOM 841 C C . ALA A 1 108 ? -14.967 1.605 18.904 1.00 88.31 108 ALA A C 1
ATOM 843 O O . ALA A 1 108 ? -14.252 1.551 19.905 1.00 88.31 108 ALA A O 1
ATOM 844 N N . ASP A 1 109 ? -15.752 0.598 18.518 1.00 87.38 109 ASP A N 1
ATOM 845 C CA . ASP A 1 109 ? -15.777 -0.709 19.171 1.00 87.38 109 ASP A CA 1
ATOM 846 C C . ASP A 1 109 ? -14.502 -1.501 18.811 1.00 87.38 109 ASP A C 1
ATOM 848 O O . ASP A 1 109 ? -14.236 -1.711 17.622 1.00 87.38 109 ASP A O 1
ATOM 852 N N . PRO A 1 110 ? -13.698 -1.949 19.798 1.00 86.88 110 PRO A N 1
ATOM 853 C CA . PRO A 1 110 ? -12.521 -2.774 19.536 1.00 86.88 110 PRO A CA 1
ATOM 854 C C . PRO A 1 110 ? -12.870 -4.205 19.092 1.00 86.88 110 PRO A C 1
ATOM 856 O O . PRO A 1 110 ? -11.965 -4.976 18.771 1.00 86.88 110 PRO A O 1
ATOM 859 N N . ILE A 1 111 ? -14.148 -4.593 19.087 1.00 90.31 111 ILE A N 1
ATOM 860 C CA . ILE A 1 111 ? -14.603 -5.909 18.645 1.00 90.31 111 ILE A CA 1
ATOM 861 C C . ILE A 1 111 ? -14.785 -5.899 17.126 1.00 90.31 111 ILE A C 1
ATOM 863 O O . ILE A 1 111 ? -15.800 -5.463 16.588 1.00 90.31 111 ILE A O 1
ATOM 867 N N . PHE A 1 112 ? -13.803 -6.447 16.419 1.00 93.06 112 PHE A N 1
ATOM 868 C CA . PHE A 1 112 ? -13.867 -6.647 14.975 1.00 93.06 112 PHE A CA 1
ATOM 869 C C . PHE A 1 112 ? -13.157 -7.937 14.565 1.00 93.06 112 PHE A C 1
ATOM 871 O O . PHE A 1 112 ? -12.300 -8.465 15.275 1.00 93.06 112 PHE A O 1
ATOM 878 N N . LYS A 1 113 ? -13.494 -8.445 13.379 1.00 94.94 113 LYS A N 1
ATOM 879 C CA . LYS A 1 113 ? -12.756 -9.520 12.714 1.00 94.94 113 LYS A CA 1
ATOM 880 C C . LYS A 1 113 ? -11.941 -8.937 11.572 1.00 94.94 113 LYS A C 1
ATOM 882 O O . LYS A 1 113 ? -12.432 -8.154 10.765 1.00 94.94 113 LYS A O 1
ATOM 887 N N . VAL A 1 114 ? -10.692 -9.362 11.474 1.00 94.38 114 VAL A N 1
ATOM 888 C CA . VAL A 1 114 ? -9.843 -9.040 10.328 1.00 94.38 114 VAL A CA 1
ATOM 889 C C . VAL A 1 114 ? -10.255 -9.930 9.148 1.00 94.38 114 VAL A C 1
ATOM 891 O O . VAL A 1 114 ? -10.418 -11.139 9.352 1.00 94.38 114 VAL A O 1
ATOM 894 N N . PRO A 1 115 ? -10.439 -9.386 7.926 1.00 93.25 115 PRO A N 1
ATOM 895 C CA . PRO A 1 115 ? -10.677 -10.212 6.752 1.00 93.25 115 PRO A CA 1
ATOM 896 C C . PRO A 1 115 ? -9.530 -11.199 6.622 1.00 93.25 115 PRO A C 1
ATOM 898 O O . PRO A 1 115 ? -8.358 -10.820 6.726 1.00 93.25 115 PRO A O 1
ATOM 901 N N . ARG A 1 116 ? -9.861 -12.475 6.400 1.00 84.56 116 ARG A N 1
ATOM 902 C CA . ARG A 1 116 ? -8.821 -13.463 6.146 1.00 84.56 116 ARG A CA 1
ATOM 903 C C . ARG A 1 116 ? -7.988 -12.938 4.990 1.00 84.56 116 ARG A C 1
ATOM 905 O O . ARG A 1 116 ? -8.509 -12.484 3.970 1.00 84.56 116 ARG A O 1
ATOM 912 N N . ILE A 1 117 ? -6.677 -13.007 5.159 1.00 69.19 117 ILE A N 1
ATOM 913 C CA . ILE A 1 117 ? -5.832 -13.112 3.990 1.00 69.19 117 ILE A CA 1
ATOM 914 C C . ILE A 1 117 ? -6.205 -14.473 3.446 1.00 69.19 117 ILE A C 1
ATOM 916 O O . ILE A 1 117 ? -5.700 -15.490 3.914 1.00 69.19 117 ILE A O 1
ATOM 920 N N . GLU A 1 118 ? -7.174 -14.494 2.538 1.00 57.09 118 GLU A N 1
ATOM 921 C CA . GLU A 1 118 ? -7.263 -15.579 1.594 1.00 57.09 118 GLU A CA 1
ATOM 922 C C . GLU A 1 118 ? -5.829 -15.726 1.103 1.00 57.09 118 GLU A C 1
ATOM 924 O O . GLU A 1 118 ? -5.277 -14.838 0.445 1.00 57.09 118 GLU A O 1
ATOM 929 N N . SER A 1 119 ? -5.187 -16.831 1.470 1.00 47.53 119 SER A N 1
ATOM 930 C CA . SER A 1 119 ? -4.297 -17.487 0.539 1.00 47.53 119 SER A CA 1
ATOM 931 C C . SER A 1 119 ? -5.181 -17.775 -0.671 1.00 47.53 119 SER A C 1
ATOM 933 O O . SER A 1 119 ? -5.682 -18.885 -0.827 1.00 47.53 119 SER A O 1
ATOM 935 N N . LEU A 1 120 ? -5.493 -16.726 -1.445 1.00 51.34 120 LEU A N 1
ATOM 936 C CA . LEU A 1 120 ? -5.888 -16.803 -2.829 1.00 51.34 120 LEU A CA 1
ATOM 937 C C . LEU A 1 120 ? -4.852 -17.766 -3.351 1.00 51.34 120 LEU A C 1
ATOM 939 O O . LEU A 1 120 ? -3.667 -17.419 -3.323 1.00 51.34 120 LEU A O 1
ATOM 943 N N . SER A 1 121 ? -5.308 -19.003 -3.571 1.00 48.12 121 SER A N 1
ATOM 944 C CA . SER A 1 121 ? -4.535 -20.168 -3.991 1.00 48.12 121 SER A CA 1
ATOM 945 C C . SER A 1 121 ? -3.285 -19.673 -4.684 1.00 48.12 121 SER A C 1
ATOM 947 O O . SER A 1 121 ? -3.450 -18.861 -5.591 1.00 48.12 121 SER A O 1
ATOM 949 N N . GLU A 1 122 ? -2.085 -20.053 -4.241 1.00 52.25 122 GLU A N 1
ATOM 950 C CA . GLU A 1 122 ? -0.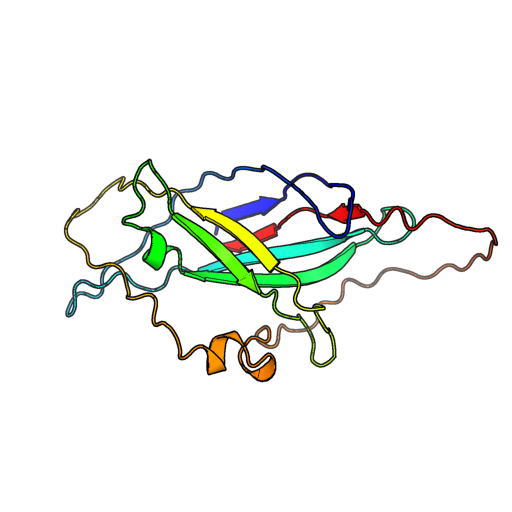804 -19.504 -4.726 1.00 52.25 122 GLU A CA 1
ATOM 951 C C . GLU A 1 122 ? -0.815 -19.191 -6.239 1.00 52.25 122 GLU A C 1
ATOM 953 O O . GLU A 1 122 ? -0.327 -18.155 -6.673 1.00 52.25 122 GLU A O 1
ATOM 958 N N . GLU A 1 123 ? -1.516 -20.009 -7.018 1.00 51.50 123 GLU A N 1
ATOM 959 C CA . GLU A 1 123 ? -2.013 -19.783 -8.378 1.00 51.50 123 GLU A CA 1
ATOM 960 C C . GLU A 1 123 ? -2.489 -18.355 -8.777 1.00 51.50 123 GLU A C 1
ATOM 962 O O . GLU A 1 123 ? -2.023 -17.837 -9.792 1.00 51.50 123 GLU A O 1
ATOM 967 N N . LEU A 1 124 ? -3.363 -17.667 -8.027 1.00 53.06 124 LEU A N 1
ATOM 968 C CA . LEU A 1 124 ? -3.841 -16.305 -8.342 1.00 53.06 124 LEU A CA 1
ATOM 969 C C . LEU A 1 124 ? -2.790 -15.227 -8.043 1.00 53.06 124 LEU A C 1
ATOM 971 O O . LEU A 1 124 ? -2.695 -14.243 -8.776 1.00 53.06 124 LEU A O 1
ATOM 975 N N . MET A 1 125 ? -1.994 -15.416 -6.986 1.00 54.09 125 MET A N 1
ATOM 976 C CA . MET A 1 125 ? -0.874 -14.527 -6.649 1.00 54.09 125 MET A CA 1
ATOM 977 C C . MET A 1 125 ? 0.283 -14.683 -7.645 1.00 54.09 125 MET A C 1
ATOM 979 O O . MET A 1 125 ? 0.998 -13.723 -7.930 1.00 54.09 125 MET A O 1
ATOM 983 N N . LEU A 1 126 ? 0.460 -15.880 -8.206 1.00 58.25 126 LEU A N 1
ATOM 984 C CA . LEU A 1 126 ? 1.492 -16.158 -9.198 1.00 58.25 126 LEU A CA 1
ATOM 985 C C . LEU A 1 126 ? 1.076 -15.687 -10.593 1.00 58.25 126 LEU A C 1
ATOM 987 O O . LEU A 1 126 ? 1.901 -15.080 -11.279 1.00 58.25 126 LEU A O 1
ATOM 991 N N . ASN A 1 127 ? -0.184 -15.885 -11.002 1.00 63.53 127 ASN A N 1
ATOM 992 C CA . ASN A 1 127 ? -0.623 -15.579 -12.364 1.00 63.53 127 ASN A CA 1
ATOM 993 C C . ASN A 1 127 ? -0.654 -14.056 -12.637 1.00 63.53 127 ASN A C 1
ATOM 995 O O . ASN A 1 127 ? -1.515 -13.349 -12.108 1.00 63.53 127 ASN A O 1
ATOM 999 N N . PRO A 1 128 ? 0.242 -13.516 -13.491 1.00 63.19 128 PRO A N 1
ATOM 1000 C CA . PRO A 1 128 ? 0.339 -12.074 -13.739 1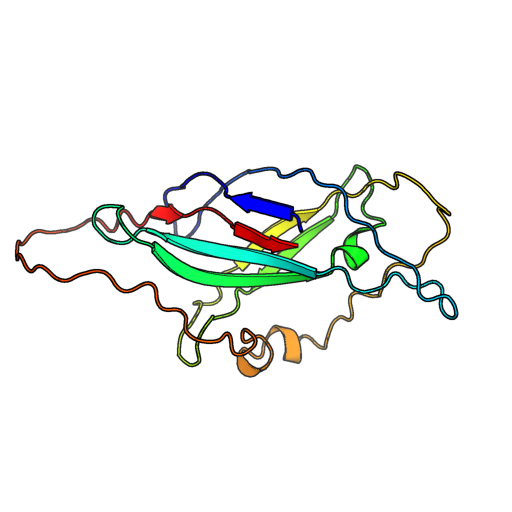.00 63.19 128 PRO A CA 1
ATOM 1001 C C . PRO A 1 128 ? -0.917 -11.463 -14.374 1.00 63.19 128 PRO A C 1
ATOM 1003 O O . PRO A 1 128 ? -1.135 -10.257 -14.280 1.00 63.19 128 PRO A O 1
ATOM 1006 N N . MET A 1 129 ? -1.749 -12.273 -15.037 1.00 64.69 129 MET A N 1
ATOM 1007 C CA . MET A 1 129 ? -2.953 -11.788 -15.717 1.00 64.69 129 MET A CA 1
ATOM 1008 C C . MET A 1 129 ? -4.023 -11.271 -14.752 1.00 64.69 129 MET A C 1
ATOM 1010 O O . MET A 1 129 ? -4.735 -10.332 -15.101 1.00 64.69 129 MET A O 1
ATOM 1014 N N . ASN A 1 130 ? -4.092 -11.827 -13.542 1.00 66.19 130 ASN A N 1
ATOM 1015 C CA . ASN A 1 130 ? -5.122 -11.499 -12.553 1.00 66.19 130 ASN A CA 1
ATOM 1016 C C . ASN A 1 130 ? -4.782 -10.277 -11.694 1.00 66.19 130 ASN A C 1
ATOM 1018 O O . ASN A 1 130 ? -5.589 -9.873 -10.863 1.00 66.19 130 ASN A O 1
ATOM 1022 N N . ARG A 1 131 ? -3.593 -9.693 -11.877 1.00 66.62 131 ARG A N 1
ATOM 1023 C CA . ARG A 1 131 ? -3.069 -8.637 -11.005 1.00 66.62 131 ARG A CA 1
ATOM 1024 C C . ARG A 1 131 ? -2.908 -7.277 -11.696 1.00 66.62 131 ARG A C 1
ATOM 1026 O O . ARG A 1 131 ? -2.329 -6.354 -11.150 1.00 66.62 131 ARG A O 1
ATOM 1033 N N . LYS A 1 132 ? -3.405 -7.124 -12.926 1.00 73.44 132 LYS A N 1
ATOM 1034 C CA . LYS A 1 132 ? -3.262 -5.878 -13.701 1.00 73.44 132 LYS A CA 1
ATOM 1035 C C . LYS A 1 132 ? -4.007 -4.703 -13.061 1.00 73.44 132 LYS A C 1
ATOM 1037 O O . LYS A 1 132 ? -5.063 -4.876 -12.457 1.00 73.44 132 LYS A O 1
ATOM 1042 N N . ALA A 1 133 ? -3.490 -3.491 -13.278 1.00 75.06 133 ALA A N 1
ATOM 1043 C CA . ALA A 1 133 ? -4.212 -2.271 -12.928 1.00 75.06 133 ALA A CA 1
ATOM 1044 C C . ALA A 1 133 ? -5.589 -2.237 -13.620 1.00 75.06 133 ALA A C 1
ATOM 1046 O O . ALA A 1 133 ? -5.682 -2.618 -14.793 1.00 75.06 133 ALA A O 1
ATOM 1047 N N . PRO A 1 134 ? -6.635 -1.719 -12.951 1.00 73.56 134 PRO A N 1
ATOM 1048 C CA . PRO A 1 134 ? -7.855 -1.320 -13.638 1.00 73.56 134 PRO A CA 1
ATOM 1049 C C . PRO A 1 134 ? -7.522 -0.364 -14.799 1.00 73.56 134 PRO A C 1
ATOM 1051 O O . PRO A 1 134 ? -6.571 0.418 -14.675 1.00 73.56 134 PRO A O 1
ATOM 1054 N N . PRO A 1 135 ? -8.276 -0.391 -15.913 1.00 60.25 135 PRO A N 1
ATOM 1055 C CA . PRO A 1 135 ? -8.095 0.568 -16.995 1.00 60.25 135 PRO A CA 1
ATOM 1056 C C . PRO A 1 135 ? -8.305 1.988 -16.452 1.00 60.25 135 PRO A C 1
ATOM 1058 O O . PRO A 1 135 ? -9.418 2.352 -16.085 1.00 60.25 135 PRO A O 1
ATOM 1061 N N . ASN A 1 136 ? -7.238 2.781 -16.359 1.00 55.78 136 ASN A N 1
ATOM 1062 C CA . ASN A 1 136 ? -7.339 4.206 -16.048 1.00 55.78 136 ASN A CA 1
ATOM 1063 C C . ASN A 1 136 ? -7.411 4.991 -17.362 1.00 55.78 136 ASN A C 1
ATOM 1065 O O . ASN A 1 136 ? -6.562 4.788 -18.234 1.00 55.78 136 ASN A O 1
ATOM 1069 N N . ASP A 1 137 ? -8.366 5.919 -17.468 1.00 39.69 137 ASP A N 1
ATOM 1070 C CA . ASP A 1 137 ? -8.448 6.880 -18.570 1.00 39.69 137 ASP A CA 1
ATOM 1071 C C . ASP A 1 137 ? -7.121 7.637 -18.731 1.00 39.69 137 ASP A C 1
ATOM 1073 O O . ASP A 1 137 ? -6.565 8.223 -17.793 1.00 39.69 137 ASP A O 1
ATOM 1077 N N . LEU A 1 138 ? -6.588 7.574 -19.948 1.00 35.41 138 LEU A N 1
ATOM 1078 C CA . LEU A 1 138 ? -5.285 8.084 -20.354 1.00 35.41 138 LEU A CA 1
ATOM 1079 C C . LEU A 1 138 ? -5.261 9.620 -20.352 1.00 35.41 138 LEU A C 1
ATOM 1081 O O . LEU A 1 138 ? -5.291 10.250 -21.404 1.00 35.41 138 LEU A O 1
ATOM 1085 N N . SER A 1 139 ? -5.097 10.251 -19.191 1.00 36.88 139 SER A N 1
ATOM 1086 C CA . SER A 1 139 ? -4.549 11.613 -19.134 1.00 36.88 139 SER A CA 1
ATOM 1087 C C . SER A 1 139 ? -3.019 11.543 -19.148 1.00 36.88 139 SER A C 1
ATOM 1089 O O . SER A 1 139 ? -2.323 11.748 -18.153 1.00 36.88 139 SER A O 1
ATOM 1091 N N . GLN A 1 140 ? -2.468 11.207 -20.317 1.00 40.22 140 GLN A N 1
ATOM 1092 C CA . GLN A 1 140 ? -1.057 11.451 -20.601 1.00 40.22 140 GLN A CA 1
ATOM 1093 C C . GLN A 1 140 ? -0.829 12.965 -20.593 1.00 40.22 140 GLN A C 1
ATOM 1095 O O . GLN A 1 140 ? -1.248 13.682 -21.501 1.00 40.22 140 GLN A O 1
ATOM 1100 N N . ARG A 1 141 ? -0.158 13.461 -19.553 1.00 37.44 141 ARG A N 1
ATOM 1101 C CA . ARG A 1 141 ? 0.374 14.824 -19.512 1.00 37.44 141 ARG A CA 1
ATOM 1102 C C . ARG A 1 141 ? 1.491 14.917 -20.567 1.00 37.44 141 ARG A C 1
ATOM 1104 O O . ARG A 1 141 ? 2.628 14.542 -20.305 1.00 37.44 141 ARG A O 1
ATOM 1111 N N . LYS A 1 142 ? 1.128 15.329 -21.787 1.00 29.80 142 LYS A N 1
ATOM 1112 C CA . LYS A 1 142 ? 2.031 15.696 -22.892 1.00 29.80 142 LYS A CA 1
ATOM 1113 C C . LYS A 1 142 ? 2.787 16.986 -22.555 1.00 29.80 142 LYS A C 1
ATOM 1115 O O . LYS A 1 142 ? 2.137 18.002 -22.345 1.00 29.80 142 LYS A O 1
ATOM 1120 N N . GLN A 1 143 ? 4.119 16.950 -22.598 1.00 34.12 143 GLN A N 1
ATOM 1121 C CA . GLN A 1 143 ? 5.031 18.015 -23.070 1.00 34.12 143 GLN A CA 1
ATOM 1122 C C . GLN A 1 143 ? 6.470 17.538 -22.823 1.00 34.12 143 GLN A C 1
ATOM 1124 O O . GLN A 1 143 ? 6.774 17.119 -21.714 1.00 34.12 143 GLN A O 1
ATOM 1129 N N . GLY A 1 144 ? 7.407 17.543 -23.763 1.00 27.88 144 GLY A N 1
ATOM 1130 C CA . GLY A 1 144 ? 7.441 17.960 -25.160 1.00 27.88 144 GLY A CA 1
ATOM 1131 C C . GLY A 1 144 ? 8.814 17.558 -25.721 1.00 27.88 144 GLY A C 1
ATOM 1132 O O . GLY A 1 144 ? 9.755 17.355 -24.950 1.00 27.88 144 GLY A O 1
ATOM 1133 N N . ASP A 1 145 ? 8.882 17.396 -27.039 1.00 26.78 145 ASP A N 1
ATOM 1134 C CA . ASP A 1 145 ? 10.084 17.085 -27.817 1.00 26.78 145 ASP A CA 1
ATOM 1135 C C . ASP A 1 145 ? 11.216 18.089 -27.578 1.00 26.78 145 ASP A C 1
ATOM 1137 O O . ASP A 1 145 ? 10.951 19.285 -27.471 1.00 26.78 145 ASP A O 1
ATOM 1141 N N . THR A 1 146 ? 12.468 17.618 -27.562 1.00 33.41 146 THR A N 1
ATOM 1142 C CA . THR A 1 146 ? 13.579 18.152 -28.377 1.00 33.41 146 THR A CA 1
ATOM 1143 C C . THR A 1 146 ? 14.757 17.171 -28.319 1.00 33.41 146 THR A C 1
ATOM 1145 O O . THR A 1 146 ? 15.212 16.787 -27.240 1.00 33.41 146 THR A O 1
ATOM 1148 N N . ASP A 1 147 ? 15.232 16.792 -29.503 1.00 30.94 147 ASP A N 1
ATOM 1149 C CA . ASP A 1 147 ? 16.421 15.990 -29.781 1.00 30.94 147 ASP A CA 1
ATOM 1150 C C . ASP A 1 147 ? 17.717 16.594 -29.226 1.00 30.94 147 ASP A C 1
ATOM 1152 O O . ASP A 1 147 ? 17.922 17.805 -29.286 1.00 30.94 147 ASP A O 1
ATOM 1156 N N . SER A 1 148 ? 18.643 15.733 -28.794 1.00 36.78 148 SER A N 1
ATOM 1157 C CA . SER A 1 148 ? 20.083 15.862 -29.073 1.00 36.78 148 SER A CA 1
ATOM 1158 C C . SER A 1 148 ? 20.813 14.574 -28.699 1.00 36.78 148 SER A C 1
ATOM 1160 O O . SER A 1 148 ? 20.664 14.038 -27.600 1.00 36.78 148 SER A O 1
ATOM 1162 N N . ALA A 1 149 ? 21.597 14.090 -29.655 1.00 33.50 149 ALA A N 1
ATOM 1163 C CA . ALA A 1 149 ? 22.572 13.030 -29.499 1.00 33.50 149 ALA A CA 1
ATOM 1164 C C . ALA A 1 149 ? 23.699 13.469 -28.555 1.00 33.50 149 ALA A C 1
ATOM 1166 O O . ALA A 1 149 ? 24.201 14.577 -28.705 1.00 33.50 149 ALA A O 1
ATOM 1167 N N . ASP A 1 150 ? 24.144 12.583 -27.662 1.00 37.28 150 ASP A N 1
ATOM 1168 C CA . ASP A 1 150 ? 25.577 12.316 -27.559 1.00 37.28 150 ASP A CA 1
ATOM 1169 C C . ASP A 1 150 ? 25.887 10.974 -26.887 1.00 37.28 150 ASP A C 1
ATOM 1171 O O . ASP A 1 150 ? 25.125 10.419 -26.090 1.00 37.28 150 ASP A O 1
ATOM 1175 N N . SER A 1 151 ? 27.030 10.455 -27.300 1.00 32.72 151 SER A N 1
ATOM 1176 C CA . SER A 1 151 ? 27.651 9.193 -26.941 1.00 32.72 151 SER A CA 1
ATOM 1177 C C . SER A 1 151 ? 28.356 9.241 -25.579 1.00 32.72 151 SER A C 1
ATOM 1179 O O . SER A 1 151 ? 28.977 10.236 -25.223 1.00 32.72 151 SER A O 1
ATOM 1181 N N . SER A 1 152 ? 28.290 8.143 -24.818 1.00 32.47 152 SER A N 1
ATOM 1182 C CA . SER A 1 152 ? 29.429 7.476 -24.153 1.00 32.47 152 SER A CA 1
ATOM 1183 C C . SER A 1 152 ? 28.971 6.493 -23.062 1.00 32.47 152 SER A C 1
ATOM 1185 O O . SER A 1 152 ? 27.864 6.537 -22.533 1.00 32.47 152 SER A O 1
ATOM 1187 N N . SER A 1 153 ? 29.856 5.529 -22.855 1.00 31.02 153 SER A N 1
ATOM 1188 C CA . SER A 1 153 ? 29.867 4.308 -22.053 1.00 31.02 153 SER A CA 1
ATOM 1189 C C . SER A 1 153 ? 29.373 4.357 -20.599 1.00 31.02 153 SER A C 1
ATOM 1191 O O . SER A 1 153 ? 29.715 5.267 -19.858 1.00 31.02 153 SER A O 1
ATOM 1193 N N . ILE A 1 154 ? 28.730 3.245 -20.208 1.00 35.31 154 ILE A N 1
ATOM 1194 C CA . ILE A 1 154 ? 28.878 2.505 -18.935 1.00 35.31 154 ILE A CA 1
ATOM 1195 C C . ILE A 1 154 ? 28.730 3.339 -17.653 1.00 35.31 154 ILE A C 1
ATOM 1197 O O . ILE A 1 154 ? 29.691 3.885 -17.136 1.00 35.31 154 ILE A O 1
ATOM 1201 N N . GLU A 1 155 ? 27.509 3.351 -17.122 1.00 37.44 155 GLU A N 1
ATOM 1202 C CA . GLU A 1 155 ? 27.140 2.877 -15.778 1.00 37.44 155 GLU A CA 1
ATOM 1203 C C . GLU A 1 155 ? 25.624 3.080 -15.659 1.00 37.44 155 GLU A C 1
ATOM 1205 O O . GLU A 1 155 ? 25.124 4.205 -15.700 1.00 37.44 155 GLU A O 1
ATOM 1210 N N . ASP A 1 156 ? 24.860 1.989 -15.566 1.00 39.91 156 ASP A N 1
ATOM 1211 C CA . ASP A 1 156 ? 23.434 2.048 -15.240 1.00 39.91 156 ASP A CA 1
ATOM 1212 C C . ASP A 1 156 ? 23.282 2.507 -13.777 1.00 39.91 156 ASP A C 1
ATOM 1214 O O . ASP A 1 156 ? 22.946 1.725 -12.888 1.00 39.91 156 ASP A O 1
ATOM 1218 N N . ILE A 1 157 ? 23.504 3.797 -13.503 1.00 38.50 157 ILE A N 1
ATOM 1219 C CA . ILE A 1 157 ? 23.071 4.442 -12.257 1.00 38.50 157 ILE A CA 1
ATOM 1220 C C . ILE A 1 157 ? 21.555 4.610 -12.360 1.00 38.50 157 ILE A C 1
ATOM 1222 O O . ILE A 1 157 ? 20.991 5.669 -12.629 1.00 38.50 157 ILE A O 1
ATOM 1226 N N . SER A 1 158 ? 20.872 3.487 -12.221 1.00 50.75 158 SER A N 1
ATOM 1227 C CA . SER A 1 158 ? 19.432 3.368 -12.281 1.00 50.75 158 SER A CA 1
ATOM 1228 C C . SER A 1 158 ? 18.881 3.763 -10.907 1.00 50.75 158 SER A C 1
ATOM 1230 O O . SER A 1 158 ? 18.912 2.969 -9.970 1.00 50.75 158 SER A O 1
ATOM 1232 N N . GLN A 1 159 ? 18.400 5.000 -10.757 1.00 51.78 159 GLN A N 1
ATOM 1233 C CA . GLN A 1 159 ? 17.738 5.455 -9.528 1.00 51.78 159 GLN A CA 1
ATOM 1234 C C . GLN A 1 159 ? 16.263 5.034 -9.534 1.00 51.78 159 GLN A C 1
ATOM 1236 O O . GLN A 1 159 ? 15.517 5.342 -10.470 1.00 51.78 159 GLN A O 1
ATOM 1241 N N . CYS A 1 160 ? 15.820 4.340 -8.486 1.00 54.72 160 CYS A N 1
ATOM 1242 C CA . CYS A 1 160 ? 14.403 4.091 -8.253 1.00 54.72 160 CYS A CA 1
ATOM 1243 C C . CYS A 1 160 ? 13.804 5.298 -7.520 1.00 54.72 160 CYS A C 1
ATOM 1245 O O . CYS A 1 160 ? 14.253 5.709 -6.450 1.00 54.72 160 CYS A O 1
ATOM 1247 N N . HIS A 1 161 ? 12.771 5.881 -8.116 1.00 58.44 161 HIS A N 1
ATOM 1248 C CA . HIS A 1 161 ? 11.962 6.894 -7.465 1.00 58.44 161 HIS A CA 1
ATOM 1249 C C . HIS A 1 161 ? 11.061 6.277 -6.410 1.00 58.44 161 HIS A C 1
ATOM 1251 O O . HIS A 1 161 ? 10.703 5.097 -6.453 1.00 58.44 161 HIS A O 1
ATOM 1257 N N . GLY A 1 162 ? 10.688 7.151 -5.486 1.00 54.28 162 GLY A N 1
ATOM 1258 C CA . GLY A 1 162 ? 9.999 6.787 -4.282 1.00 54.28 162 GLY A CA 1
ATOM 1259 C C . GLY A 1 162 ? 8.712 5.998 -4.450 1.00 54.28 162 GLY A C 1
ATOM 1260 O O . GLY A 1 162 ? 8.026 6.059 -5.474 1.00 54.28 162 GLY A O 1
ATOM 1261 N N . ILE A 1 163 ? 8.394 5.264 -3.391 1.00 67.12 163 ILE A N 1
ATOM 1262 C CA . ILE A 1 163 ? 7.137 4.552 -3.254 1.00 67.12 163 ILE A CA 1
ATOM 1263 C C . ILE A 1 163 ? 6.029 5.590 -3.072 1.00 67.12 163 ILE A C 1
ATOM 1265 O O . ILE A 1 163 ? 6.089 6.430 -2.175 1.00 67.12 163 ILE A O 1
ATOM 1269 N N . HIS A 1 164 ? 5.024 5.531 -3.939 1.00 61.91 164 HIS A N 1
ATOM 1270 C CA . HIS A 1 164 ? 3.857 6.396 -3.878 1.00 61.91 164 HIS A CA 1
ATOM 1271 C C . HIS A 1 164 ? 2.693 5.656 -3.231 1.00 61.91 164 HIS A C 1
ATOM 1273 O O . HIS A 1 164 ? 2.207 4.679 -3.806 1.00 61.91 164 HIS A O 1
ATOM 1279 N N . PHE A 1 165 ? 2.250 6.123 -2.070 1.00 69.19 165 PHE A N 1
ATOM 1280 C CA . PHE A 1 165 ? 1.105 5.570 -1.355 1.00 69.19 165 PHE A CA 1
ATOM 1281 C C . PHE A 1 165 ? -0.156 6.326 -1.773 1.00 69.19 165 PHE A C 1
ATOM 1283 O O . PHE A 1 165 ? -0.140 7.551 -1.785 1.00 69.19 165 PHE A O 1
ATOM 1290 N N . LEU A 1 166 ? -1.226 5.622 -2.137 1.00 59.06 166 LEU A N 1
ATOM 1291 C CA . LEU A 1 166 ? -2.555 6.191 -2.380 1.00 59.06 166 LEU A CA 1
ATOM 1292 C C . LEU A 1 166 ? -3.579 5.339 -1.625 1.00 59.06 166 LEU A C 1
ATOM 1294 O O . LEU A 1 166 ? -3.715 4.159 -1.938 1.00 59.06 166 LEU A O 1
ATOM 1298 N N . CYS A 1 167 ? -4.260 5.907 -0.630 1.00 55.66 167 CYS A N 1
ATOM 1299 C CA . CYS A 1 167 ? -5.352 5.250 0.102 1.00 55.66 167 CYS A CA 1
ATOM 1300 C C . CYS A 1 167 ? -6.698 5.895 -0.221 1.00 55.66 167 CYS A C 1
ATOM 1302 O O . CYS A 1 167 ? -6.785 7.144 -0.103 1.00 55.66 167 CYS A O 1
#

Foldseek 3Di:
DDKDWFAWFWDDPNDTDRVDDDDDDDDWDADPPPLETDFDKKKKWKWWADPPRPDIHTLFIDIDGCLLFQPQAPVWDKDKAFGADQDDPRDNVSDIDIDTDHHDDDDDDPDGHRPDPPPPPVVLSPDNVNGYDDDDDDPPPDDDDDDDDDDDDDDCRIMMTTIIMDD

Mean predicted aligned error: 13.93 Å

Organism: Wuchereria bancrofti (NCBI:txid6293)

InterPro domains:
  IPR019448 NT-type C2 domain [PF10358] (4-111)
  IPR019448 NT-type C2 domain [PS51840] (1-105)
  IPR039931 EEIG1/2-like [PTHR21456] (2-142)

Sequence (167 aa):
AFEGVTERVQVFNHSANWNSHFNFSCRIAPDPLTGVLERCACRISLRKEQKGGKSYSKLGFVDINLAQFAASGVEGIARSYLLDGYGINQRQDNSRILIKVTMSHQSADPIFKVPRIESLSEELMLNPMNRKAPPNDLSQRKQGDTDSADSSSIEDISQCHGIHFLC

Radius of gyration: 18.83 Å; Cα contacts (8 Å, |Δi|>4): 264; chains: 1; bounding box: 54×38×49 Å

Secondary structure (DSSP, 8-state):
--EEEPPPEE-BTTB-------------PBPTTT-BBPP-EEEEEEEEEPTTSS-EEEEEEEEEEGGGGTT-EEEEEEEEEEPBPSSTT---TT-EEEEEEEE---SS-S--BPPP-----HHHHH-GGGGPPP------------------------EEEEEEEE-

Nearest PDB structures (foldseek):
  2tnf-assembly1_C  TM=3.373E-01  e=6.474E+00  Mus musculus

Solvent-accessible surface area (backbone atoms only — not comparable to full-atom values): 10635 Å² total; per-residue (Å²): 120,54,76,47,71,47,70,73,32,64,51,54,94,96,38,67,80,74,94,70,86,84,87,81,90,83,88,70,57,54,40,90,86,79,34,31,35,40,86,38,60,36,34,41,31,39,28,28,53,38,92,87,70,81,50,68,44,79,60,27,31,43,79,43,51,53,30,62,37,54,84,28,36,91,82,34,46,74,49,74,42,66,48,24,22,80,50,98,83,46,79,49,86,84,39,67,49,80,48,72,44,66,29,74,90,87,78,80,79,90,81,68,38,64,41,74,77,69,76,55,53,69,64,60,76,64,39,69,82,78,51,52,58,76,92,70,85,84,78,74,86,83,82,78,92,79,91,79,89,84,90,81,82,90,75,89,81,51,36,36,35,28,50,33,40,43,65